Protein AF-A0A5M7QQU2-F1 (afdb_monomer_lite)

Structure (mmCIF, N/CA/C/O backbone):
data_AF-A0A5M7QQU2-F1
#
_entry.id   AF-A0A5M7QQU2-F1
#
loop_
_atom_site.group_PDB
_atom_site.id
_atom_site.type_symbol
_atom_site.label_atom_id
_atom_site.label_alt_id
_atom_site.label_comp_id
_atom_site.label_asym_id
_atom_site.label_entity_id
_atom_site.label_seq_id
_atom_site.pdbx_PDB_ins_code
_atom_site.Cartn_x
_atom_site.Cartn_y
_atom_site.Cartn_z
_atom_site.occupancy
_atom_site.B_iso_or_equiv
_atom_site.auth_seq_id
_atom_site.auth_comp_id
_atom_site.auth_asym_id
_atom_site.auth_atom_id
_atom_site.pdbx_PDB_model_num
ATOM 1 N N . MET A 1 1 ? 5.747 -1.655 -12.951 1.00 63.94 1 MET A N 1
ATOM 2 C CA . MET A 1 1 ? 5.928 -2.471 -11.727 1.00 63.94 1 MET A CA 1
ATOM 3 C C . MET A 1 1 ? 4.627 -3.197 -11.455 1.00 63.94 1 MET A C 1
ATOM 5 O O . MET A 1 1 ? 3.583 -2.693 -11.857 1.00 63.94 1 MET A O 1
ATOM 9 N N . CYS A 1 2 ? 4.715 -4.363 -10.829 1.00 60.72 2 CYS A N 1
ATOM 10 C CA . CYS A 1 2 ? 3.627 -5.310 -10.632 1.00 60.72 2 CYS A CA 1
ATOM 11 C C . CYS A 1 2 ? 3.607 -5.775 -9.176 1.00 60.72 2 CYS A C 1
ATOM 13 O O . CYS A 1 2 ? 4.659 -5.824 -8.542 1.00 60.72 2 CYS A O 1
ATOM 15 N N . LEU A 1 3 ? 2.421 -6.071 -8.652 1.00 60.81 3 LEU A N 1
ATOM 16 C CA . LEU A 1 3 ? 2.236 -6.636 -7.313 1.00 60.81 3 LEU A CA 1
ATOM 17 C C . LEU A 1 3 ? 1.964 -8.136 -7.416 1.00 60.81 3 LEU A C 1
ATOM 19 O O . LEU A 1 3 ? 1.307 -8.554 -8.373 1.00 60.81 3 LEU A O 1
ATOM 23 N N . GLY A 1 4 ? 2.488 -8.909 -6.462 1.00 53.69 4 GLY A N 1
ATOM 24 C CA . GLY A 1 4 ? 2.325 -10.360 -6.404 1.00 53.69 4 GLY A CA 1
ATOM 25 C C . GLY A 1 4 ? 0.871 -10.807 -6.200 1.00 53.69 4 GLY A C 1
ATOM 26 O O . GLY A 1 4 ? 0.049 -10.084 -5.644 1.00 53.69 4 GLY A O 1
ATOM 27 N N . TYR A 1 5 ? 0.571 -12.029 -6.648 1.00 49.50 5 TYR A N 1
ATOM 28 C CA . TYR A 1 5 ? -0.762 -12.654 -6.648 1.00 49.50 5 TYR A CA 1
ATOM 29 C C . TYR A 1 5 ? -1.426 -12.739 -5.260 1.00 49.50 5 TYR A C 1
ATOM 31 O O . TYR A 1 5 ? -2.633 -12.539 -5.144 1.00 49.50 5 TYR A O 1
ATOM 39 N N . ASP A 1 6 ? -0.638 -12.994 -4.211 1.00 52.53 6 ASP A N 1
ATOM 40 C CA . ASP A 1 6 ? -1.128 -13.146 -2.832 1.00 52.53 6 ASP A CA 1
ATOM 41 C C . ASP A 1 6 ? -1.132 -11.829 -2.038 1.00 52.53 6 ASP A C 1
ATOM 43 O O . ASP A 1 6 ? -1.500 -11.808 -0.858 1.00 52.53 6 ASP A O 1
ATOM 47 N N . ASP A 1 7 ? -0.695 -10.724 -2.650 1.00 56.31 7 ASP A N 1
ATOM 48 C CA . ASP A 1 7 ? -0.535 -9.469 -1.933 1.00 56.31 7 ASP A CA 1
ATOM 49 C C . ASP A 1 7 ? -1.838 -8.682 -1.876 1.00 56.31 7 ASP A C 1
ATOM 51 O O . ASP A 1 7 ? -2.434 -8.260 -2.869 1.00 56.31 7 ASP A O 1
ATOM 55 N N . PHE A 1 8 ? -2.255 -8.435 -0.642 1.00 61.12 8 PHE A N 1
ATOM 56 C CA . PHE A 1 8 ? -3.362 -7.561 -0.323 1.00 61.12 8 PHE A CA 1
ATOM 57 C C . PHE A 1 8 ? -3.050 -6.129 -0.799 1.00 61.12 8 PHE A C 1
ATOM 59 O O . PHE A 1 8 ? -2.077 -5.532 -0.340 1.00 61.12 8 PHE A O 1
ATOM 66 N N . PHE A 1 9 ? -3.879 -5.569 -1.690 1.00 65.50 9 PHE A N 1
ATOM 67 C CA . PHE A 1 9 ? -3.788 -4.175 -2.140 1.00 65.50 9 PHE A CA 1
ATOM 68 C C . PHE A 1 9 ? -4.780 -3.305 -1.364 1.00 65.50 9 PHE A C 1
ATOM 70 O O . PHE A 1 9 ? -5.980 -3.344 -1.657 1.00 65.50 9 PHE A O 1
ATOM 77 N N . PRO A 1 10 ? -4.326 -2.517 -0.376 1.00 69.69 10 PRO A N 1
ATOM 78 C CA . PRO A 1 10 ? -5.231 -1.667 0.373 1.00 69.69 10 PRO A CA 1
ATOM 79 C C . PRO A 1 10 ? -5.833 -0.582 -0.517 1.00 69.69 10 PRO A C 1
ATOM 81 O O . PRO A 1 10 ? -5.111 0.070 -1.271 1.00 69.69 10 PRO A O 1
ATOM 84 N N . CYS A 1 11 ? -7.133 -0.318 -0.374 1.00 71.19 11 CYS A N 1
ATOM 85 C CA . CYS A 1 11 ? -7.813 0.732 -1.140 1.00 71.19 11 CYS A CA 1
ATOM 86 C C . CYS A 1 11 ? -7.121 2.095 -0.995 1.00 71.19 11 CYS A C 1
ATOM 88 O O . CYS A 1 11 ? -7.042 2.851 -1.954 1.00 71.19 11 CYS A O 1
ATOM 90 N N . TRP A 1 12 ? -6.536 2.382 0.170 1.00 72.88 12 TRP A N 1
ATOM 91 C CA . TRP A 1 12 ? -5.852 3.644 0.442 1.00 72.88 12 TRP A CA 1
ATOM 92 C C . TRP A 1 12 ? -4.553 3.871 -0.345 1.00 72.88 12 TRP A C 1
ATOM 94 O O . TRP A 1 12 ? -4.030 4.983 -0.340 1.00 72.88 12 TRP A O 1
ATOM 104 N N . PHE A 1 13 ? -4.034 2.875 -1.062 1.00 76.25 13 PHE A N 1
ATOM 105 C CA . PHE A 1 13 ? -2.955 3.103 -2.028 1.00 76.25 13 PHE A CA 1
ATOM 106 C C . PHE A 1 13 ? -3.379 4.033 -3.166 1.00 76.25 13 PHE A C 1
ATOM 108 O O . PHE A 1 13 ? -2.535 4.743 -3.709 1.00 76.25 13 PHE A O 1
ATOM 115 N N . SER A 1 14 ? -4.679 4.119 -3.470 1.00 71.81 14 SER A N 1
ATOM 116 C CA . SER A 1 14 ? -5.197 5.078 -4.449 1.00 71.81 14 SER A CA 1
ATOM 117 C C . SER A 1 14 ? -4.984 6.542 -4.048 1.00 71.81 14 SER A C 1
ATOM 119 O O . SER A 1 14 ? -5.181 7.420 -4.879 1.00 71.81 14 SER A O 1
ATOM 121 N N . LEU A 1 15 ? -4.601 6.828 -2.795 1.00 72.31 15 LEU A N 1
ATOM 122 C CA . LEU A 1 15 ? -4.269 8.187 -2.357 1.00 72.31 15 LEU A CA 1
ATOM 123 C C . LEU A 1 15 ? -3.018 8.735 -3.055 1.00 72.31 15 LEU A C 1
ATOM 125 O O . LEU A 1 15 ? -2.909 9.943 -3.228 1.00 72.31 15 LEU A O 1
ATOM 129 N N . PHE A 1 16 ? -2.080 7.866 -3.443 1.00 73.56 16 PHE A N 1
ATOM 130 C CA . PHE A 1 16 ? -0.788 8.282 -3.998 1.00 73.56 16 PHE A CA 1
ATOM 131 C C . PHE A 1 16 ? -0.299 7.415 -5.166 1.00 73.56 16 PHE A C 1
ATOM 133 O O . PHE A 1 16 ? 0.831 7.620 -5.614 1.00 73.56 16 PHE A O 1
ATOM 140 N N . LEU A 1 17 ? -1.109 6.459 -5.639 1.00 71.50 17 LEU A N 1
ATOM 141 C CA . LEU A 1 17 ? -0.814 5.612 -6.796 1.00 71.50 17 LEU A CA 1
ATOM 142 C C . LEU A 1 17 ? -1.949 5.621 -7.812 1.00 71.50 17 LEU A C 1
ATOM 144 O O . LEU A 1 17 ? -3.112 5.403 -7.461 1.00 71.50 17 LEU A O 1
ATOM 148 N N . THR A 1 18 ? -1.590 5.758 -9.087 1.00 66.56 18 THR A N 1
ATOM 149 C CA . THR A 1 18 ? -2.537 5.594 -10.195 1.00 66.56 18 THR A CA 1
ATOM 150 C C . THR A 1 18 ? -2.561 4.142 -10.656 1.00 66.56 18 THR A C 1
ATOM 152 O O . THR A 1 18 ? -1.584 3.619 -11.203 1.00 66.56 18 THR A O 1
ATOM 155 N N . LEU A 1 19 ? -3.698 3.472 -10.464 1.00 64.38 19 LEU A N 1
ATOM 156 C CA . LEU A 1 19 ? -3.895 2.118 -10.964 1.00 64.38 19 LEU A CA 1
ATOM 157 C C . LEU A 1 19 ? -4.294 2.140 -12.445 1.00 64.38 19 LEU A C 1
ATOM 159 O O . LEU A 1 19 ? -5.350 2.664 -12.785 1.00 64.38 19 LEU A O 1
ATOM 163 N N . VAL A 1 20 ? -3.491 1.523 -13.317 1.00 62.38 20 VAL A N 1
ATOM 164 C CA . VAL A 1 20 ? -3.724 1.572 -14.774 1.00 62.38 20 VAL A CA 1
ATOM 165 C C . VAL A 1 20 ? -4.442 0.337 -15.299 1.00 62.38 20 VAL A C 1
ATOM 167 O O . VAL A 1 20 ? -5.284 0.438 -16.188 1.00 62.38 20 VAL A O 1
ATOM 170 N N . ARG A 1 21 ? -4.130 -0.854 -14.777 1.00 61.16 21 ARG A N 1
ATOM 171 C CA . ARG A 1 21 ? -4.748 -2.092 -15.269 1.00 61.16 21 ARG A CA 1
ATOM 172 C C . ARG A 1 21 ? -4.845 -3.149 -14.179 1.00 61.16 21 ARG A C 1
ATOM 174 O O . ARG A 1 21 ? -3.852 -3.455 -13.522 1.00 61.16 21 ARG A O 1
ATOM 181 N N . LYS A 1 22 ? -6.037 -3.737 -14.048 1.00 58.03 22 LYS A N 1
ATOM 182 C CA . LYS A 1 22 ? -6.300 -4.970 -13.299 1.00 58.03 22 LYS A CA 1
ATOM 183 C C . LYS A 1 22 ? -6.469 -6.091 -14.320 1.00 58.03 22 LYS A C 1
ATOM 185 O O . LYS A 1 22 ? -7.453 -6.118 -15.051 1.00 58.03 22 LYS A O 1
ATOM 190 N N . THR A 1 23 ? -5.479 -6.967 -14.437 1.00 57.94 23 THR A N 1
ATOM 191 C CA . THR A 1 23 ? -5.595 -8.171 -15.277 1.00 57.94 23 THR A CA 1
ATOM 192 C C . THR A 1 23 ? -6.266 -9.268 -14.459 1.00 57.94 23 THR A C 1
ATOM 194 O O . THR A 1 23 ? -5.933 -9.379 -13.287 1.00 57.94 23 THR A O 1
ATOM 197 N N . ASN A 1 24 ? -7.231 -9.992 -15.050 1.00 50.47 24 ASN A N 1
ATOM 198 C CA . ASN A 1 24 ? -8.101 -11.057 -14.501 1.00 50.47 24 ASN A CA 1
ATOM 199 C C . ASN A 1 24 ? -7.554 -11.840 -13.280 1.00 50.47 24 ASN A C 1
ATOM 201 O O . ASN A 1 24 ? -7.255 -13.024 -13.382 1.00 50.47 24 ASN A O 1
ATOM 205 N N . GLY A 1 25 ? -7.444 -11.170 -12.130 1.00 48.62 25 GLY A N 1
ATOM 206 C CA . GLY A 1 25 ? -6.983 -11.708 -10.851 1.00 48.62 25 GLY A CA 1
ATOM 207 C C . GLY A 1 25 ? -5.600 -11.260 -10.348 1.00 48.62 25 GLY A C 1
ATOM 208 O O . GLY A 1 25 ? -5.455 -11.148 -9.140 1.00 48.62 25 GLY A O 1
ATOM 209 N N . ASN A 1 26 ? -4.591 -10.987 -11.190 1.00 51.38 26 ASN A N 1
ATOM 210 C CA . ASN A 1 26 ? -3.228 -11.384 -10.774 1.00 51.38 26 ASN A CA 1
ATOM 211 C C . ASN A 1 26 ? -2.130 -10.312 -10.749 1.00 51.38 26 ASN A C 1
ATOM 213 O O . ASN A 1 26 ? -1.078 -10.588 -10.187 1.00 51.38 26 ASN A O 1
ATOM 217 N N . VAL A 1 27 ? -2.306 -9.126 -11.339 1.00 51.88 27 VAL A N 1
ATOM 218 C CA . VAL A 1 27 ? -1.237 -8.110 -11.370 1.00 51.88 27 VAL A CA 1
ATOM 219 C C . VAL A 1 27 ? -1.819 -6.700 -11.475 1.00 51.88 27 VAL A C 1
ATOM 221 O O . VAL A 1 27 ? -2.549 -6.394 -12.423 1.00 51.88 27 VAL A O 1
ATOM 224 N N . LEU A 1 28 ? -1.449 -5.827 -10.533 1.00 58.19 28 LEU A N 1
ATOM 225 C CA . LEU A 1 28 ? -1.724 -4.388 -10.578 1.00 58.19 28 LEU A CA 1
ATOM 226 C C . LEU A 1 28 ? -0.524 -3.671 -11.204 1.00 58.19 28 LEU A C 1
ATOM 228 O O . LEU A 1 28 ? 0.569 -3.665 -10.636 1.00 58.19 28 LEU A O 1
ATOM 232 N N . VAL A 1 29 ? -0.729 -3.089 -12.387 1.00 56.25 29 VAL A N 1
ATOM 233 C CA . VAL A 1 29 ? 0.283 -2.269 -13.065 1.00 56.25 29 VAL A CA 1
ATOM 234 C C . VAL A 1 29 ? 0.022 -0.808 -12.724 1.00 56.25 29 VAL A C 1
ATOM 236 O O . VAL A 1 29 ? -1.021 -0.262 -13.087 1.00 56.25 29 VAL A O 1
ATOM 239 N N . PHE A 1 30 ? 0.973 -0.178 -12.043 1.00 65.12 30 PHE A N 1
ATOM 240 C CA . PHE A 1 30 ? 1.011 1.273 -11.878 1.00 65.12 30 PHE A CA 1
ATOM 241 C C . PHE A 1 30 ? 2.152 1.849 -12.720 1.00 65.12 30 PHE A C 1
ATOM 243 O O . PHE A 1 30 ? 3.237 1.259 -12.823 1.00 65.12 30 PHE A O 1
ATOM 250 N N . THR A 1 31 ? 1.877 2.984 -13.358 1.00 55.41 31 THR A N 1
ATOM 251 C CA . THR A 1 31 ? 2.790 3.671 -14.284 1.00 55.41 31 THR A CA 1
ATOM 252 C C . THR A 1 31 ? 3.039 5.104 -13.841 1.00 55.41 31 THR A C 1
ATOM 254 O O . THR A 1 31 ? 3.187 5.989 -14.683 1.00 55.41 31 THR A O 1
ATOM 257 N N . ASP A 1 32 ? 3.027 5.378 -12.538 1.00 55.97 32 ASP A N 1
ATOM 258 C CA . ASP A 1 32 ? 3.412 6.715 -12.105 1.00 55.97 32 ASP A CA 1
ATOM 259 C C . ASP A 1 32 ? 4.846 6.985 -12.574 1.00 55.97 32 ASP A C 1
ATOM 261 O O . ASP A 1 32 ? 5.718 6.105 -12.518 1.00 55.97 32 ASP A O 1
ATOM 265 N N . ASN A 1 33 ? 5.051 8.194 -13.107 1.00 58.94 33 ASN A N 1
ATOM 266 C CA . ASN A 1 33 ? 6.353 8.677 -13.549 1.00 58.94 33 ASN A CA 1
ATOM 267 C C . ASN A 1 33 ? 7.390 8.380 -12.451 1.00 58.94 33 ASN A C 1
ATOM 269 O O . ASN A 1 33 ? 7.084 8.488 -11.262 1.00 58.94 33 ASN A O 1
ATOM 273 N N . GLN A 1 34 ? 8.606 7.981 -12.829 1.00 58.56 34 GLN A N 1
ATOM 274 C CA . GLN A 1 34 ? 9.648 7.580 -11.877 1.00 58.56 34 GLN A CA 1
ATOM 275 C C . GLN A 1 34 ? 9.908 8.652 -10.804 1.00 58.56 34 GLN A C 1
ATOM 277 O O . GLN A 1 34 ? 10.268 8.300 -9.681 1.00 58.56 34 GLN A O 1
ATOM 282 N N . ASP A 1 35 ? 9.646 9.917 -11.137 1.00 59.12 35 ASP A N 1
ATOM 283 C CA . ASP A 1 35 ? 9.744 11.086 -10.258 1.00 59.12 35 ASP A CA 1
ATOM 284 C C . ASP A 1 35 ? 8.660 11.141 -9.164 1.00 59.12 35 ASP A C 1
ATOM 286 O O . ASP A 1 35 ? 8.881 11.707 -8.096 1.00 59.12 35 ASP A O 1
ATOM 290 N N . LEU A 1 36 ? 7.489 10.543 -9.401 1.00 61.72 36 LEU A N 1
ATOM 291 C CA . LEU A 1 36 ? 6.358 10.526 -8.464 1.00 61.72 36 LEU A CA 1
ATOM 292 C C . LEU A 1 36 ? 6.474 9.405 -7.422 1.00 61.72 36 LEU A C 1
ATOM 294 O O . LEU A 1 36 ? 5.889 9.509 -6.343 1.00 61.72 36 LEU A O 1
ATOM 298 N N . LEU A 1 37 ? 7.239 8.349 -7.726 1.00 68.25 37 LEU A N 1
ATOM 299 C CA . LEU A 1 37 ? 7.551 7.226 -6.834 1.00 68.25 37 LEU A CA 1
ATOM 300 C C . LEU A 1 37 ? 8.894 7.440 -6.139 1.00 68.25 37 LEU A C 1
ATOM 302 O O . LEU A 1 37 ? 9.889 6.744 -6.396 1.00 68.25 37 LEU A O 1
ATOM 306 N N . ASP A 1 38 ? 8.892 8.403 -5.224 1.00 71.25 38 ASP A N 1
ATOM 307 C CA . ASP A 1 38 ? 10.045 8.700 -4.390 1.00 71.25 38 ASP A CA 1
ATOM 308 C C . ASP A 1 38 ? 10.463 7.503 -3.504 1.00 71.25 38 ASP A C 1
ATOM 310 O O . ASP A 1 38 ? 9.822 6.443 -3.425 1.00 71.25 38 ASP A O 1
ATOM 314 N N . SER A 1 39 ? 11.600 7.651 -2.826 1.00 72.38 39 SER A N 1
ATOM 315 C CA . SER A 1 39 ? 12.133 6.617 -1.934 1.00 72.38 39 S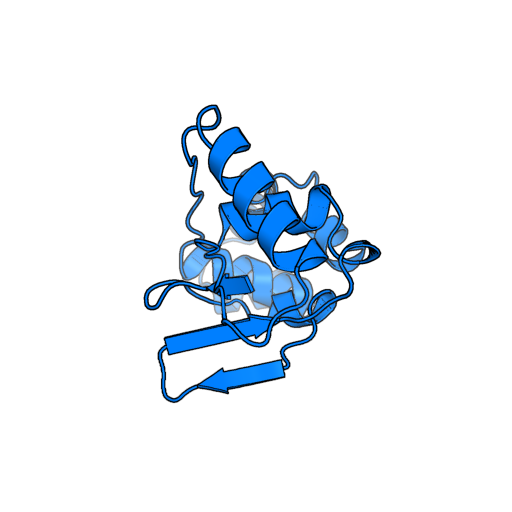ER A CA 1
ATOM 316 C C . SER A 1 39 ? 11.173 6.261 -0.792 1.00 72.38 39 SER A C 1
ATOM 318 O O . SER A 1 39 ? 11.165 5.112 -0.343 1.00 72.38 39 SER A O 1
ATOM 320 N N . ARG A 1 40 ? 10.335 7.206 -0.350 1.00 73.88 40 ARG A N 1
ATOM 321 C CA . ARG A 1 40 ? 9.409 7.045 0.773 1.00 73.88 40 ARG A CA 1
ATOM 322 C C . ARG A 1 40 ? 8.197 6.206 0.380 1.00 73.88 40 ARG A C 1
ATOM 324 O O . ARG A 1 40 ? 7.929 5.206 1.046 1.00 73.88 40 ARG A O 1
ATOM 331 N N . LYS A 1 41 ? 7.519 6.546 -0.719 1.00 76.56 41 LYS A N 1
ATOM 332 C CA . LYS A 1 41 ? 6.402 5.767 -1.284 1.00 76.56 41 LYS A CA 1
ATOM 333 C C . LYS A 1 41 ? 6.845 4.356 -1.631 1.00 76.56 41 LYS A C 1
ATOM 335 O O . LYS A 1 41 ? 6.166 3.388 -1.307 1.00 76.56 41 LYS A O 1
ATOM 340 N N . ARG A 1 42 ? 8.036 4.220 -2.217 1.00 74.62 42 ARG A N 1
ATOM 341 C CA . ARG A 1 42 ? 8.606 2.913 -2.556 1.00 74.62 42 ARG A CA 1
ATOM 342 C C . ARG A 1 42 ? 8.929 2.071 -1.319 1.00 74.62 42 ARG A C 1
ATOM 344 O O . ARG A 1 42 ? 8.681 0.870 -1.333 1.00 74.62 42 ARG A O 1
ATOM 351 N N . SER A 1 43 ? 9.474 2.678 -0.264 1.00 75.94 43 SER A N 1
ATOM 352 C CA . SER A 1 43 ? 9.725 1.994 1.014 1.00 75.94 43 SER A CA 1
ATOM 353 C C . SER A 1 43 ? 8.424 1.490 1.639 1.00 75.94 43 SER A C 1
ATOM 355 O O . SER A 1 43 ? 8.354 0.341 2.065 1.00 75.94 43 SER A O 1
ATOM 357 N N . LEU A 1 44 ? 7.375 2.315 1.617 1.00 77.31 44 LEU A N 1
ATOM 358 C CA . LEU A 1 44 ? 6.047 1.933 2.088 1.00 77.31 44 LEU A CA 1
ATOM 359 C C . LEU A 1 44 ? 5.471 0.762 1.282 1.00 77.31 44 LEU A C 1
ATOM 361 O O . LEU A 1 44 ? 5.039 -0.222 1.872 1.00 77.31 44 LEU A O 1
ATOM 365 N N . LEU A 1 45 ? 5.519 0.840 -0.051 1.00 77.06 45 LEU A N 1
ATOM 366 C CA . LEU A 1 45 ? 5.026 -0.220 -0.934 1.00 77.06 45 LEU A CA 1
ATOM 367 C C . LEU A 1 45 ? 5.727 -1.553 -0.679 1.00 77.06 45 LEU A C 1
ATOM 369 O O . LEU A 1 45 ? 5.053 -2.557 -0.486 1.00 77.06 45 LEU A O 1
ATOM 373 N N . ASN A 1 46 ? 7.061 -1.548 -0.592 1.00 75.00 46 ASN A N 1
ATOM 374 C CA . ASN A 1 46 ? 7.851 -2.754 -0.321 1.00 75.00 46 ASN A CA 1
ATOM 375 C C . ASN A 1 46 ? 7.535 -3.401 1.037 1.00 75.00 46 ASN A C 1
ATOM 377 O O . ASN A 1 46 ? 7.804 -4.581 1.220 1.00 75.00 46 ASN A O 1
ATOM 381 N N . ARG A 1 47 ? 7.016 -2.645 2.012 1.00 74.88 47 ARG A N 1
ATOM 382 C CA . ARG A 1 47 ? 6.642 -3.199 3.324 1.00 74.88 47 ARG A CA 1
ATOM 383 C C . ARG A 1 47 ? 5.298 -3.915 3.288 1.00 74.88 47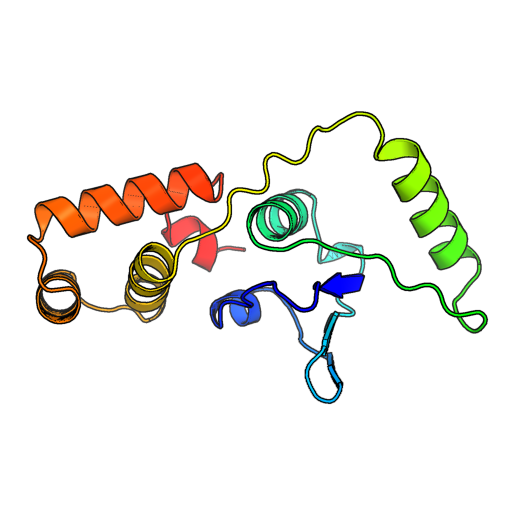 ARG A C 1
ATOM 385 O O . ARG A 1 47 ? 5.083 -4.805 4.103 1.00 74.88 47 ARG A O 1
ATOM 392 N N . VAL A 1 48 ? 4.402 -3.503 2.394 1.00 72.12 48 VAL A N 1
ATOM 393 C CA . VAL A 1 48 ? 3.019 -3.996 2.331 1.00 72.12 48 VAL A CA 1
ATOM 394 C C . VAL A 1 48 ? 2.859 -5.087 1.274 1.00 72.12 48 VAL A C 1
ATOM 396 O O . VAL A 1 48 ? 2.126 -6.039 1.524 1.00 72.12 48 VAL A O 1
ATOM 399 N N . CYS A 1 49 ? 3.548 -4.967 0.136 1.00 69.25 49 CYS A N 1
ATOM 400 C CA . CYS A 1 49 ? 3.418 -5.870 -1.005 1.00 69.25 49 CYS A CA 1
ATOM 401 C C . CYS A 1 49 ? 4.789 -6.199 -1.615 1.00 69.25 49 CYS A C 1
ATOM 403 O O . CYS A 1 49 ? 5.690 -5.353 -1.653 1.00 69.25 49 CYS A O 1
ATOM 405 N N . ASP A 1 50 ? 4.921 -7.391 -2.190 1.00 67.56 50 ASP A N 1
ATOM 406 C CA . ASP A 1 50 ? 6.048 -7.745 -3.034 1.00 67.56 50 ASP A CA 1
ATOM 407 C C . ASP A 1 50 ? 5.917 -7.065 -4.400 1.00 67.56 50 ASP A C 1
ATOM 409 O O . ASP A 1 50 ? 5.059 -7.373 -5.229 1.00 67.56 50 ASP A O 1
ATOM 413 N N . MET A 1 51 ? 6.815 -6.108 -4.641 1.00 69.69 51 MET A N 1
ATOM 414 C CA . MET A 1 51 ? 6.948 -5.478 -5.947 1.00 69.69 51 MET A CA 1
ATOM 415 C C . MET A 1 51 ? 7.852 -6.303 -6.860 1.00 69.69 51 MET A C 1
ATOM 417 O O . MET A 1 51 ? 9.031 -6.560 -6.566 1.00 69.69 51 MET A O 1
ATOM 421 N N . GLU A 1 52 ? 7.307 -6.630 -8.023 1.00 67.88 52 GLU A N 1
ATOM 422 C CA . GLU A 1 52 ? 8.015 -7.230 -9.138 1.00 67.88 52 GLU A CA 1
ATOM 423 C C . GLU A 1 52 ? 8.165 -6.234 -10.288 1.00 67.88 52 GLU A C 1
ATOM 425 O O . GLU A 1 52 ? 7.311 -5.384 -10.571 1.00 67.88 52 GLU A O 1
ATOM 430 N N . PHE A 1 53 ? 9.307 -6.315 -10.960 1.00 71.00 53 PHE A N 1
ATOM 431 C CA . PHE A 1 53 ? 9.537 -5.565 -12.181 1.00 71.00 53 PHE A CA 1
ATOM 432 C C . PHE A 1 53 ? 9.145 -6.451 -13.355 1.00 71.00 53 PHE A C 1
ATOM 434 O O . PHE A 1 53 ? 9.748 -7.500 -13.555 1.00 71.00 53 PHE A O 1
ATOM 441 N N . VAL A 1 54 ? 8.158 -6.015 -14.135 1.00 67.69 54 VAL A N 1
ATOM 442 C CA . VAL A 1 54 ? 7.848 -6.640 -15.421 1.00 67.69 54 VAL A CA 1
ATOM 443 C C . VAL A 1 54 ? 8.685 -5.971 -16.495 1.00 67.69 54 VAL A C 1
ATOM 445 O O . VAL A 1 54 ? 8.756 -4.743 -16.562 1.00 67.69 54 VAL A O 1
ATOM 448 N N . LEU A 1 55 ? 9.328 -6.807 -17.300 1.00 67.06 55 LEU A N 1
ATOM 449 C CA . LEU A 1 55 ? 10.065 -6.418 -18.488 1.00 67.06 55 LEU A CA 1
ATOM 450 C C . LEU A 1 55 ? 9.278 -6.884 -19.707 1.00 67.06 55 LEU A C 1
ATOM 452 O O . LEU A 1 55 ? 8.827 -8.025 -19.751 1.00 67.06 55 LEU A O 1
ATOM 456 N N . ASP A 1 56 ? 9.145 -6.002 -20.688 1.00 69.19 56 ASP A N 1
ATOM 457 C CA . ASP A 1 56 ? 8.606 -6.322 -22.003 1.00 69.19 56 ASP A CA 1
ATOM 458 C C . ASP A 1 56 ? 9.583 -5.831 -23.077 1.00 69.19 56 ASP A C 1
ATOM 460 O O . ASP A 1 56 ? 10.257 -4.815 -22.899 1.00 69.19 56 ASP A O 1
ATOM 464 N N . VAL A 1 57 ? 9.687 -6.570 -24.182 1.00 74.25 57 VAL A N 1
ATOM 465 C CA . VAL A 1 57 ? 10.656 -6.293 -25.255 1.00 74.25 57 VAL A CA 1
ATOM 466 C C . VAL A 1 57 ? 10.354 -4.969 -25.969 1.00 74.25 57 VAL A C 1
ATOM 468 O O . VAL A 1 57 ? 11.260 -4.347 -26.514 1.00 74.25 57 VAL A O 1
ATOM 471 N N . SER A 1 58 ? 9.106 -4.495 -25.926 1.00 77.06 58 SER A N 1
ATOM 472 C CA . SER A 1 58 ? 8.709 -3.184 -26.450 1.00 77.06 58 SER A CA 1
ATOM 473 C C . SER A 1 58 ? 9.084 -2.008 -25.537 1.00 77.06 58 SER A C 1
ATOM 475 O O . SER A 1 58 ? 8.904 -0.851 -25.923 1.00 77.06 58 SER A O 1
ATOM 477 N N . MET A 1 59 ? 9.602 -2.263 -24.328 1.00 75.38 59 MET A N 1
ATOM 478 C CA . MET A 1 59 ? 9.974 -1.194 -23.400 1.00 75.38 59 MET A CA 1
ATOM 479 C C . MET A 1 59 ? 11.221 -0.432 -23.874 1.00 75.38 59 MET A C 1
ATOM 481 O O . MET A 1 59 ? 12.152 -1.031 -24.415 1.00 75.38 59 MET A O 1
ATOM 485 N N . PRO A 1 60 ? 11.311 0.883 -23.600 1.00 81.38 60 PRO A N 1
ATOM 486 C CA . PRO A 1 60 ? 12.515 1.656 -23.886 1.00 81.38 60 PRO A CA 1
ATOM 487 C C . PRO A 1 60 ? 13.761 1.065 -23.210 1.00 81.38 60 PRO A C 1
ATOM 489 O O . PRO A 1 60 ? 13.726 0.695 -22.034 1.00 81.38 60 PRO A O 1
ATOM 492 N N . VAL A 1 61 ? 14.898 1.069 -23.916 1.00 82.69 61 VAL A N 1
ATOM 493 C CA . VAL A 1 61 ? 16.194 0.570 -23.405 1.00 82.69 61 VAL A CA 1
ATOM 494 C C . VAL A 1 61 ? 16.585 1.231 -22.078 1.00 82.69 61 VAL A C 1
ATOM 496 O O . VAL A 1 61 ? 17.127 0.575 -21.191 1.00 82.69 61 VAL A O 1
ATOM 499 N N . SER A 1 62 ? 16.257 2.513 -21.899 1.00 79.44 62 SER A N 1
ATOM 500 C CA . SER A 1 62 ? 16.476 3.249 -20.648 1.00 79.44 62 SER A CA 1
ATOM 501 C C . SER A 1 62 ? 15.736 2.632 -19.456 1.0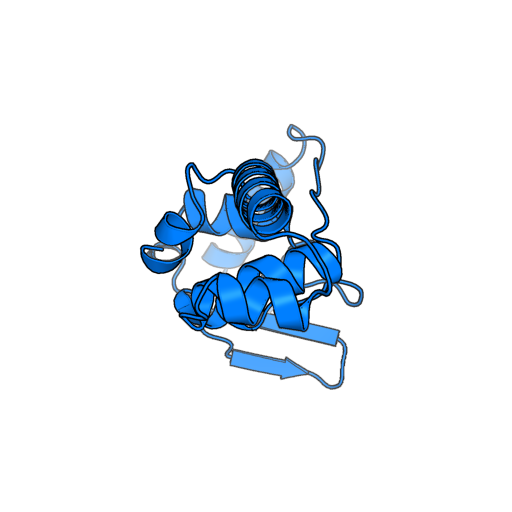0 79.44 62 SER A C 1
ATOM 503 O O . SER A 1 62 ? 16.292 2.547 -18.360 1.00 79.44 62 SER A O 1
ATOM 505 N N . TYR A 1 63 ? 14.509 2.147 -19.665 1.00 74.19 63 TYR A N 1
ATOM 506 C CA . TYR A 1 63 ? 13.730 1.464 -18.637 1.00 74.19 63 TYR A CA 1
ATOM 507 C C . TYR A 1 63 ? 14.311 0.085 -18.321 1.00 74.19 63 TYR A C 1
ATOM 509 O O . TYR A 1 63 ? 14.484 -0.261 -17.153 1.00 74.19 63 TYR A O 1
ATOM 517 N N . ILE A 1 64 ? 14.682 -0.675 -19.353 1.00 79.88 64 ILE A N 1
ATOM 518 C CA . ILE A 1 64 ? 15.308 -1.994 -19.197 1.00 79.88 64 ILE A CA 1
ATOM 519 C C . ILE A 1 64 ? 16.611 -1.871 -18.389 1.00 79.88 64 ILE A C 1
ATOM 521 O O . ILE A 1 64 ? 16.797 -2.578 -17.397 1.00 79.88 64 ILE A O 1
ATOM 525 N N . ALA A 1 65 ? 17.481 -0.921 -18.746 1.00 83.06 65 ALA A N 1
ATOM 526 C CA . ALA A 1 65 ? 18.726 -0.651 -18.028 1.00 83.06 65 ALA A CA 1
ATOM 527 C C . ALA A 1 65 ? 18.486 -0.265 -16.557 1.00 83.06 65 ALA A C 1
ATOM 529 O O . ALA A 1 65 ? 19.209 -0.719 -15.666 1.00 83.06 65 ALA A O 1
ATOM 530 N N . PHE A 1 66 ? 17.451 0.535 -16.284 1.00 79.62 66 PHE A N 1
ATOM 531 C CA . PHE A 1 66 ? 17.053 0.899 -14.925 1.00 79.62 66 PHE A CA 1
ATOM 532 C C . PHE A 1 66 ? 16.636 -0.321 -14.092 1.00 79.62 66 PHE A C 1
ATOM 534 O O . PHE A 1 66 ? 17.123 -0.494 -12.971 1.00 79.62 66 PHE A O 1
ATOM 541 N N . VAL A 1 67 ? 15.763 -1.178 -14.633 1.00 77.12 67 VAL A N 1
ATOM 542 C CA . VAL A 1 67 ? 15.302 -2.394 -13.943 1.00 77.12 67 VAL A CA 1
ATOM 543 C C . VAL A 1 67 ? 16.477 -3.320 -13.641 1.00 77.12 67 VAL A C 1
ATOM 545 O O . VAL A 1 67 ? 16.588 -3.824 -12.523 1.00 77.12 67 VAL A O 1
ATOM 548 N N . LEU A 1 68 ? 17.388 -3.496 -14.600 1.00 79.94 68 LEU A N 1
ATOM 549 C CA . LEU A 1 68 ? 18.586 -4.315 -14.422 1.00 79.94 68 LEU A CA 1
ATOM 550 C C . LEU A 1 68 ? 19.509 -3.757 -13.334 1.00 79.94 68 LEU A C 1
ATOM 552 O O . LEU A 1 68 ? 19.899 -4.501 -12.435 1.00 79.94 68 LEU A O 1
ATOM 556 N N . ARG A 1 69 ? 19.805 -2.449 -13.352 1.00 81.19 69 ARG A N 1
ATOM 557 C CA . ARG A 1 69 ? 20.601 -1.793 -12.300 1.00 81.19 69 ARG A CA 1
ATOM 558 C C . ARG A 1 69 ? 19.981 -2.032 -10.922 1.00 81.19 69 ARG A C 1
ATOM 560 O O . ARG A 1 69 ? 20.669 -2.447 -9.994 1.00 81.19 69 ARG A O 1
ATOM 567 N N . ARG A 1 70 ? 18.663 -1.866 -10.814 1.00 72.94 70 ARG A N 1
ATOM 568 C CA . ARG A 1 70 ? 17.910 -2.109 -9.579 1.00 72.94 70 ARG A CA 1
ATOM 569 C C . ARG A 1 70 ? 17.969 -3.552 -9.106 1.00 72.94 70 ARG A C 1
ATOM 571 O O . ARG A 1 70 ? 18.099 -3.791 -7.908 1.00 72.94 70 ARG A O 1
ATOM 578 N N . TYR A 1 71 ? 17.849 -4.508 -10.019 1.00 72.44 71 TYR A N 1
ATOM 579 C CA . TYR A 1 71 ? 17.928 -5.923 -9.682 1.00 72.44 71 TYR A CA 1
ATOM 580 C C . TYR A 1 71 ? 19.311 -6.284 -9.127 1.00 72.44 71 TYR A C 1
ATOM 582 O O . TYR A 1 71 ? 19.410 -6.973 -8.113 1.00 72.44 71 TYR A O 1
ATOM 590 N N . LEU A 1 72 ? 20.370 -5.750 -9.739 1.00 75.69 72 LEU A N 1
ATOM 591 C CA . LEU A 1 72 ? 21.748 -5.941 -9.288 1.00 75.69 72 LEU A CA 1
ATOM 592 C C . LEU A 1 72 ? 22.005 -5.295 -7.914 1.00 75.69 72 LEU A C 1
ATOM 594 O O . LEU A 1 72 ? 22.675 -5.889 -7.071 1.00 75.69 72 LEU A O 1
ATOM 598 N N . GLU A 1 73 ? 21.418 -4.125 -7.650 1.00 73.00 73 GLU A N 1
ATOM 599 C CA . GLU A 1 73 ? 21.497 -3.423 -6.358 1.00 73.00 73 GLU A CA 1
ATOM 600 C C . GLU A 1 73 ? 20.691 -4.107 -5.234 1.00 73.00 73 GLU A C 1
ATOM 602 O O . GLU A 1 73 ? 20.975 -3.903 -4.053 1.00 73.00 73 GLU A O 1
ATOM 607 N N . ARG A 1 74 ? 19.702 -4.950 -5.572 1.00 65.06 74 ARG A N 1
ATOM 608 C CA . ARG A 1 74 ? 18.748 -5.559 -4.621 1.00 65.06 74 ARG A CA 1
ATOM 609 C C . ARG A 1 74 ? 19.394 -6.509 -3.598 1.00 65.06 74 ARG A C 1
ATOM 611 O O . ARG A 1 74 ? 18.777 -6.798 -2.578 1.00 65.06 74 ARG A O 1
ATOM 618 N N . LYS A 1 75 ? 20.630 -6.977 -3.814 1.00 50.53 75 LYS A N 1
ATOM 619 C CA . LYS A 1 75 ? 21.324 -7.978 -2.970 1.00 50.53 75 LYS A CA 1
ATOM 620 C C . LYS A 1 75 ? 21.742 -7.518 -1.554 1.00 50.53 75 LYS A C 1
ATOM 622 O O . LYS A 1 75 ? 22.515 -8.219 -0.912 1.00 50.53 75 LYS A O 1
ATOM 627 N N . ARG A 1 76 ? 21.269 -6.377 -1.035 1.00 49.62 76 ARG A N 1
ATOM 628 C CA . ARG A 1 76 ? 21.708 -5.841 0.276 1.00 49.62 76 ARG A CA 1
ATOM 629 C C . ARG A 1 76 ? 20.617 -5.615 1.322 1.00 49.62 76 ARG A C 1
ATOM 631 O O . ARG A 1 76 ? 20.939 -5.184 2.422 1.00 49.62 76 ARG A O 1
ATOM 638 N N . SER A 1 77 ? 19.355 -5.897 1.023 1.00 48.66 77 SER A N 1
ATOM 639 C CA . SER A 1 77 ? 18.260 -5.669 1.972 1.00 48.66 77 SER A CA 1
ATOM 640 C C . SER A 1 77 ? 17.455 -6.949 2.107 1.00 48.66 77 SER A C 1
ATOM 642 O O . SER A 1 77 ? 16.687 -7.295 1.208 1.00 48.66 77 SER A O 1
ATOM 644 N N . GLU A 1 78 ? 17.655 -7.672 3.207 1.00 48.31 78 GLU A N 1
ATOM 645 C CA . GLU A 1 78 ? 16.713 -8.703 3.627 1.00 48.31 78 GLU A CA 1
ATOM 646 C C . GLU A 1 78 ? 15.321 -8.068 3.668 1.00 48.31 78 GLU A C 1
ATOM 648 O O . GLU A 1 78 ? 15.119 -6.990 4.233 1.00 48.31 78 GLU A O 1
ATOM 653 N N . ARG A 1 79 ? 14.380 -8.682 2.949 1.00 51.66 79 ARG A N 1
ATOM 654 C CA . ARG A 1 79 ? 12.997 -8.226 2.891 1.00 51.66 79 ARG A CA 1
ATOM 655 C C . ARG A 1 79 ? 12.378 -8.416 4.274 1.00 51.66 79 ARG A C 1
ATOM 657 O O . ARG A 1 79 ? 11.820 -9.470 4.558 1.00 51.66 79 ARG A O 1
ATOM 664 N N . GLU A 1 80 ? 12.413 -7.393 5.120 1.00 52.53 80 GLU A N 1
ATOM 665 C CA . GLU A 1 80 ? 11.445 -7.276 6.211 1.00 52.53 80 GLU A CA 1
ATOM 666 C C . GLU A 1 80 ? 10.091 -6.879 5.603 1.00 52.53 80 GLU A C 1
ATOM 668 O O . GLU A 1 80 ? 9.621 -5.746 5.732 1.00 52.53 80 GLU A O 1
ATOM 673 N N . ASN A 1 81 ? 9.471 -7.809 4.871 1.00 54.62 81 ASN A N 1
ATOM 674 C CA . ASN A 1 81 ? 8.101 -7.655 4.404 1.00 54.62 81 ASN A CA 1
ATOM 675 C C . ASN A 1 81 ? 7.195 -7.636 5.638 1.00 54.62 81 ASN A C 1
ATOM 677 O O . ASN A 1 81 ? 6.822 -8.672 6.190 1.00 54.62 81 ASN A O 1
ATOM 681 N N . CYS A 1 82 ? 6.850 -6.440 6.099 1.00 59.09 82 CYS A N 1
ATOM 682 C CA . CYS A 1 82 ? 5.937 -6.232 7.210 1.00 59.09 82 CYS A CA 1
ATOM 683 C C . CYS A 1 82 ? 4.487 -6.398 6.736 1.00 59.09 82 CYS A C 1
ATOM 685 O O . CYS A 1 82 ? 3.731 -5.432 6.646 1.00 59.09 82 CYS A O 1
ATOM 687 N N . ARG A 1 83 ? 4.074 -7.645 6.477 1.00 67.62 83 ARG A N 1
ATOM 688 C CA . ARG A 1 83 ? 2.710 -7.969 6.028 1.00 67.62 83 ARG A CA 1
ATOM 689 C C . ARG A 1 83 ? 1.664 -7.423 7.000 1.00 67.62 83 ARG A C 1
ATOM 691 O O . ARG A 1 83 ? 1.586 -7.856 8.153 1.00 67.62 83 ARG A O 1
ATOM 698 N N . ILE A 1 84 ? 0.873 -6.458 6.537 1.00 77.50 84 ILE A N 1
ATOM 699 C CA . ILE A 1 84 ? -0.270 -5.903 7.266 1.00 77.50 84 ILE A CA 1
ATOM 700 C C . ILE A 1 84 ? -1.359 -6.979 7.340 1.00 77.50 84 ILE A C 1
ATOM 702 O O . ILE A 1 84 ? -1.779 -7.529 6.328 1.00 77.50 84 ILE A O 1
ATOM 706 N N . THR A 1 85 ? -1.807 -7.300 8.550 1.00 81.12 85 THR A N 1
ATOM 707 C CA . THR A 1 85 ? -2.903 -8.251 8.784 1.00 81.12 85 THR A CA 1
ATOM 708 C C . THR A 1 85 ? -4.255 -7.629 8.426 1.00 81.12 85 THR A C 1
ATOM 710 O O . THR A 1 85 ? -4.406 -6.410 8.441 1.00 81.12 85 THR A O 1
ATOM 713 N N . LEU A 1 86 ? -5.286 -8.452 8.203 1.00 78.00 86 LEU A N 1
ATOM 714 C CA . LEU A 1 86 ? -6.650 -7.966 7.929 1.00 78.00 86 LEU A CA 1
ATOM 715 C C . LEU A 1 86 ? -7.192 -7.035 9.029 1.00 78.00 86 LEU A C 1
ATOM 717 O O . LEU A 1 86 ? -7.879 -6.058 8.739 1.00 78.00 86 LEU A O 1
ATOM 7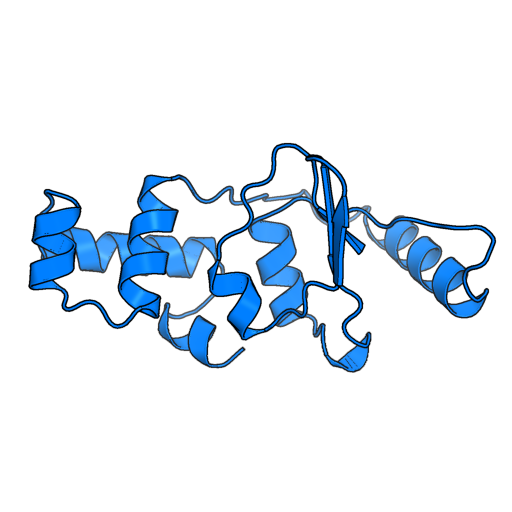21 N N . ARG A 1 87 ? -6.849 -7.299 10.298 1.00 82.94 87 ARG A N 1
ATOM 722 C CA . ARG A 1 87 ? -7.223 -6.419 11.417 1.00 82.94 87 ARG A CA 1
ATOM 723 C C . ARG A 1 87 ? -6.502 -5.079 11.367 1.00 82.94 87 ARG A C 1
ATOM 725 O O . ARG A 1 87 ? -7.133 -4.046 11.555 1.00 82.94 87 ARG A O 1
ATOM 732 N N . GLU A 1 88 ? -5.196 -5.083 11.117 1.00 87.00 88 GLU A N 1
ATOM 733 C CA . GLU A 1 88 ? -4.422 -3.846 10.958 1.00 87.00 88 GLU A CA 1
ATOM 734 C C . GLU A 1 88 ? -4.909 -3.045 9.745 1.00 87.00 88 GLU A C 1
ATOM 736 O O . GLU A 1 88 ? -5.014 -1.824 9.823 1.00 87.00 88 GLU A O 1
ATOM 741 N N . HIS A 1 89 ? -5.297 -3.725 8.663 1.00 84.31 89 HIS A N 1
ATOM 742 C CA . HIS A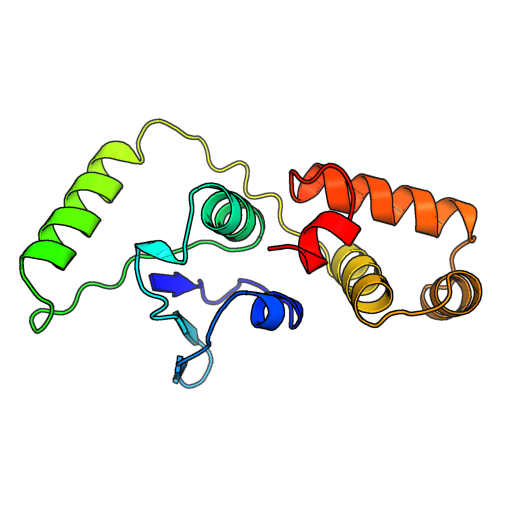 1 89 ? -5.920 -3.085 7.515 1.00 84.31 89 HIS A CA 1
ATOM 743 C C . HIS A 1 89 ? -7.215 -2.365 7.897 1.00 84.31 89 HIS A C 1
ATOM 745 O O . HIS A 1 89 ? -7.352 -1.186 7.591 1.00 84.31 89 HIS A O 1
ATOM 751 N N . ALA A 1 90 ? -8.128 -3.027 8.614 1.00 87.44 90 ALA A N 1
ATOM 752 C CA . ALA A 1 90 ? -9.371 -2.400 9.067 1.00 87.44 90 ALA A CA 1
ATOM 753 C C . ALA A 1 90 ? -9.112 -1.163 9.953 1.00 87.44 90 ALA A C 1
ATOM 755 O O . ALA A 1 90 ? -9.804 -0.153 9.831 1.00 87.44 90 ALA A O 1
ATOM 756 N N . VAL A 1 91 ? -8.064 -1.208 10.789 1.00 91.38 91 VAL A N 1
ATOM 757 C CA . VAL A 1 91 ? -7.628 -0.066 11.613 1.00 91.38 91 VAL A CA 1
ATOM 758 C C . VAL A 1 91 ? -7.137 1.108 10.764 1.00 91.38 91 VAL A C 1
ATOM 760 O O . VAL A 1 91 ? -7.418 2.267 11.081 1.00 91.38 91 VAL A O 1
ATOM 763 N N . ILE A 1 92 ? -6.373 0.831 9.709 1.00 89.62 92 ILE A N 1
ATOM 764 C CA . ILE A 1 92 ? -5.859 1.863 8.805 1.00 89.62 92 ILE A CA 1
ATOM 765 C C . ILE A 1 92 ? -7.003 2.441 7.969 1.00 89.62 92 ILE A C 1
ATOM 767 O O . ILE A 1 92 ? -7.162 3.658 7.923 1.00 89.62 92 ILE A O 1
ATOM 771 N N . ASP A 1 93 ? -7.830 1.584 7.374 1.00 88.50 93 ASP A N 1
ATOM 772 C CA . ASP A 1 93 ? -8.933 1.971 6.497 1.00 88.50 93 ASP A CA 1
ATOM 773 C C . ASP A 1 93 ? -9.956 2.847 7.231 1.00 88.50 93 ASP A C 1
ATOM 775 O O . ASP A 1 93 ? -10.235 3.969 6.811 1.00 88.50 93 ASP A O 1
ATOM 779 N N . GLY A 1 94 ? -10.414 2.426 8.415 1.00 88.75 94 GLY A N 1
ATOM 780 C CA . GLY A 1 94 ? -11.308 3.256 9.220 1.00 88.75 94 GLY A CA 1
ATOM 781 C C . GLY A 1 94 ? -10.675 4.603 9.593 1.00 88.75 94 GLY A C 1
ATOM 782 O O . GLY A 1 94 ? -11.355 5.622 9.620 1.00 88.75 94 GLY A O 1
ATOM 783 N N . PHE A 1 95 ? -9.364 4.659 9.853 1.00 90.94 95 PHE A N 1
ATOM 784 C CA . PHE A 1 95 ? -8.699 5.930 10.147 1.00 90.94 95 PHE A CA 1
ATOM 785 C C . PHE A 1 95 ? -8.654 6.866 8.931 1.00 90.94 95 PHE A C 1
ATOM 787 O O . PHE A 1 95 ? -8.958 8.050 9.069 1.00 90.94 95 PHE A O 1
ATOM 794 N N . LEU A 1 96 ? -8.273 6.347 7.763 1.00 88.56 96 LEU A N 1
ATOM 795 C CA . LEU A 1 96 ? -8.118 7.139 6.541 1.00 88.56 96 LEU A CA 1
ATOM 796 C C . LEU A 1 96 ? -9.464 7.609 5.979 1.00 88.56 96 LEU A C 1
ATOM 798 O O . LEU A 1 96 ? -9.540 8.719 5.465 1.00 88.56 96 LEU A O 1
ATOM 802 N N . ASN A 1 97 ? -10.533 6.840 6.194 1.00 86.75 97 ASN A N 1
ATOM 803 C CA . ASN A 1 97 ? -11.909 7.236 5.877 1.00 86.75 97 ASN A CA 1
ATOM 804 C C . ASN A 1 97 ? -12.508 8.252 6.874 1.00 86.75 97 ASN A C 1
ATOM 806 O O . ASN A 1 97 ? -13.700 8.545 6.825 1.00 86.75 97 ASN A O 1
ATOM 810 N N . GLY A 1 98 ? -11.711 8.786 7.809 1.00 88.50 98 GLY A N 1
ATOM 811 C CA . GLY A 1 98 ? -12.156 9.810 8.757 1.00 88.50 98 GLY A CA 1
ATOM 812 C C . GLY A 1 98 ? -13.074 9.292 9.869 1.00 88.50 98 GLY A C 1
ATOM 813 O O . GLY A 1 98 ? -13.766 10.082 10.507 1.00 88.50 98 GLY A O 1
ATOM 814 N N . MET A 1 99 ? -13.087 7.981 10.128 1.00 90.69 99 MET A N 1
ATOM 815 C CA . MET A 1 99 ? -13.964 7.376 11.129 1.00 90.69 99 MET A CA 1
ATOM 816 C C . MET A 1 99 ? -13.632 7.859 12.545 1.00 90.69 99 MET A C 1
ATOM 818 O O . MET A 1 99 ? -12.484 7.759 13.008 1.00 90.69 99 MET A O 1
ATOM 822 N N . ASP A 1 100 ? -14.666 8.304 13.265 1.00 92.75 100 ASP A N 1
ATOM 823 C CA . ASP A 1 100 ? -14.549 8.644 14.680 1.00 92.75 100 ASP A CA 1
ATOM 824 C C . ASP A 1 100 ? -14.052 7.444 15.500 1.00 92.75 100 ASP A C 1
ATOM 826 O O . ASP A 1 100 ? -14.396 6.290 15.242 1.00 92.75 100 ASP A O 1
ATOM 830 N N . VAL A 1 101 ? -13.242 7.713 16.524 1.00 91.69 101 VAL A N 1
ATOM 831 C CA . VAL A 1 101 ? -12.600 6.662 17.320 1.00 91.69 101 VAL A CA 1
ATOM 832 C C . VAL A 1 101 ? -13.604 5.808 18.101 1.00 91.69 101 VAL A C 1
ATOM 834 O O . VAL A 1 101 ? -13.347 4.621 18.297 1.00 91.69 101 VAL A O 1
ATOM 837 N N . ARG A 1 102 ? -14.749 6.366 18.525 1.00 93.44 102 ARG A N 1
ATOM 838 C CA . ARG A 1 102 ? -15.796 5.607 19.228 1.00 93.44 102 ARG A CA 1
ATOM 839 C C . ARG A 1 102 ? -16.506 4.671 18.263 1.00 93.44 102 ARG A C 1
ATOM 841 O O . ARG A 1 102 ? -16.711 3.504 18.584 1.00 93.44 102 ARG A O 1
ATOM 848 N N . HIS A 1 103 ? -16.807 5.164 17.063 1.00 93.44 103 HIS A N 1
ATOM 849 C CA . HIS A 1 103 ? -17.394 4.345 16.008 1.00 93.44 103 HIS A CA 1
ATOM 850 C C . HIS A 1 103 ? -16.438 3.224 15.576 1.00 93.44 103 HIS A C 1
ATOM 852 O O . HIS A 1 103 ? -16.825 2.062 15.519 1.00 93.44 103 HIS A O 1
ATOM 858 N N . HIS A 1 104 ? -15.157 3.547 15.403 1.00 93.75 104 HIS A N 1
ATOM 859 C CA . HIS A 1 104 ? -14.103 2.593 15.060 1.00 93.75 104 HIS A CA 1
ATOM 860 C C . HIS A 1 104 ? -13.917 1.518 16.149 1.00 93.75 104 HIS A C 1
ATOM 862 O O . HIS A 1 104 ? -13.820 0.328 15.857 1.00 93.75 104 HIS A O 1
ATOM 868 N N . SER A 1 105 ? -13.922 1.927 17.419 1.00 94.62 105 SER A N 1
ATOM 869 C CA . SER A 1 105 ? -13.899 1.029 18.580 1.00 94.62 105 SER A CA 1
ATOM 870 C C . SER A 1 105 ? -15.084 0.058 18.574 1.00 94.62 105 SER A C 1
ATOM 872 O O . SER A 1 105 ? -14.877 -1.144 18.737 1.00 94.62 105 SER A O 1
ATOM 874 N N . SER A 1 106 ? -16.297 0.559 18.314 1.00 94.00 106 SER A N 1
ATOM 875 C CA . SER A 1 106 ? -17.508 -0.262 18.215 1.00 94.00 106 SER A CA 1
ATOM 876 C C . SER A 1 106 ? -17.456 -1.238 17.040 1.00 94.00 106 SER A C 1
ATOM 878 O O . SER A 1 106 ? -17.812 -2.399 17.208 1.00 94.00 106 SER A O 1
ATOM 880 N N . LEU A 1 107 ? -16.995 -0.791 15.868 1.00 91.00 107 LEU A N 1
ATOM 881 C CA . LEU A 1 107 ? -16.922 -1.611 14.656 1.00 91.00 107 LEU A CA 1
ATOM 882 C C . LEU A 1 107 ? -15.955 -2.789 14.827 1.00 91.00 107 LEU A C 1
ATOM 884 O O . LEU A 1 107 ? -16.239 -3.906 14.408 1.00 91.00 107 LEU A O 1
ATOM 888 N N . LEU A 1 108 ? -14.807 -2.536 15.457 1.00 90.31 108 LEU A N 1
ATOM 889 C CA . LEU A 1 108 ? -13.782 -3.551 15.692 1.00 90.31 108 LEU A CA 1
ATOM 890 C C . LEU A 1 108 ? -14.034 -4.395 16.951 1.00 90.31 108 LEU A C 1
ATOM 892 O O . LEU A 1 108 ? -13.310 -5.366 17.171 1.00 90.31 108 LEU A O 1
ATOM 896 N N . GLY A 1 109 ? -15.008 -4.027 17.790 1.00 92.00 109 GLY A N 1
ATOM 897 C CA . GLY A 1 109 ? -15.298 -4.721 19.047 1.00 92.00 109 GLY A CA 1
ATOM 898 C C . GLY A 1 109 ? -14.161 -4.634 20.074 1.00 92.00 109 GLY A C 1
ATOM 899 O O . GLY A 1 109 ? -13.948 -5.570 20.841 1.00 92.00 109 GLY A O 1
ATOM 900 N N . ILE A 1 110 ? -13.397 -3.537 20.080 1.00 93.38 110 ILE A N 1
ATOM 901 C CA . ILE A 1 110 ? -12.240 -3.337 20.971 1.00 93.38 110 ILE A CA 1
ATOM 902 C C . ILE A 1 110 ? -12.344 -2.017 21.723 1.00 93.38 110 ILE A C 1
ATOM 904 O O . ILE A 1 110 ? -13.023 -1.096 21.284 1.00 93.38 110 ILE A O 1
ATOM 908 N N . GLN A 1 111 ? -11.623 -1.879 22.835 1.00 94.38 111 GLN A N 1
ATOM 909 C CA . GLN A 1 111 ? -11.604 -0.634 23.604 1.00 94.38 111 GLN A CA 1
ATOM 910 C C . GLN A 1 111 ? -10.938 0.511 22.827 1.00 94.38 111 GLN A C 1
ATOM 912 O O . GLN A 1 111 ? -9.963 0.310 22.103 1.00 94.38 111 GLN A O 1
ATOM 917 N N . ILE A 1 112 ? -11.394 1.744 23.065 1.00 93.62 112 ILE A N 1
ATOM 918 C CA . ILE A 1 112 ? -10.836 2.968 22.460 1.00 93.62 112 ILE A CA 1
ATOM 919 C C . ILE A 1 112 ? -9.313 3.063 22.658 1.00 93.62 112 ILE A C 1
ATOM 921 O O . ILE A 1 112 ? -8.581 3.385 21.723 1.00 93.62 112 ILE A O 1
ATOM 925 N N . ARG A 1 113 ? -8.810 2.738 23.859 1.00 94.38 113 ARG A N 1
ATOM 926 C CA . ARG A 1 113 ? -7.361 2.717 24.143 1.00 94.38 113 ARG A CA 1
ATOM 927 C C . ARG A 1 113 ? -6.617 1.746 23.219 1.00 94.38 113 ARG A C 1
ATOM 929 O O . ARG A 1 113 ? -5.564 2.090 22.685 1.00 94.38 113 ARG A O 1
ATOM 936 N N . THR A 1 114 ? -7.201 0.578 22.970 1.00 92.56 114 THR A N 1
ATOM 937 C CA . THR A 1 114 ? -6.670 -0.444 22.064 1.00 92.56 114 THR A CA 1
ATOM 938 C C . THR A 1 114 ? -6.665 0.034 20.610 1.00 92.56 114 THR A C 1
ATOM 940 O O . THR A 1 114 ? -5.700 -0.227 19.898 1.00 92.56 114 THR A O 1
ATOM 943 N N . VAL A 1 115 ? -7.665 0.814 20.174 1.00 92.94 115 VAL A N 1
ATOM 944 C CA . VAL A 1 115 ? -7.669 1.441 18.834 1.00 92.94 115 VAL A CA 1
ATOM 945 C C . VAL A 1 115 ? -6.459 2.364 18.659 1.00 92.94 115 VAL A C 1
ATOM 947 O O . VAL A 1 115 ? -5.748 2.262 17.660 1.00 92.94 115 VAL A O 1
ATOM 950 N N . TYR A 1 116 ? -6.177 3.243 19.628 1.00 93.12 116 TYR A N 1
ATOM 951 C CA . TYR A 1 116 ? -5.002 4.122 19.562 1.00 93.12 116 TYR A CA 1
ATOM 952 C C . TYR A 1 116 ? -3.689 3.337 19.533 1.00 93.12 116 TYR A C 1
ATOM 954 O O . TYR A 1 116 ? -2.794 3.668 18.749 1.00 93.12 116 TYR A O 1
ATOM 962 N N . GLN A 1 117 ? -3.588 2.272 20.332 1.00 93.19 117 GLN A N 1
ATOM 963 C CA . GLN A 1 117 ? -2.418 1.399 20.321 1.00 93.19 117 GLN A CA 1
ATOM 964 C C . GLN A 1 117 ? -2.245 0.705 18.964 1.00 93.19 117 GLN A C 1
ATOM 966 O O . GLN A 1 117 ? -1.143 0.709 18.417 1.00 93.19 117 GLN A O 1
ATOM 971 N N . HIS A 1 118 ? -3.320 0.172 18.373 1.00 92.06 118 HIS A N 1
ATOM 972 C CA . HIS A 1 118 ? -3.257 -0.427 17.041 1.00 92.06 118 HIS A CA 1
ATOM 973 C C . HIS A 1 118 ? -2.852 0.586 15.975 1.00 92.06 118 HIS A C 1
ATOM 975 O O . HIS A 1 118 ? -1.996 0.265 15.157 1.00 92.06 118 HIS A O 1
ATOM 981 N N . ARG A 1 119 ? -3.376 1.819 16.004 1.00 92.69 119 ARG A N 1
ATOM 982 C CA . ARG A 1 119 ? -2.961 2.879 15.067 1.00 92.69 119 ARG A CA 1
ATOM 983 C C . ARG A 1 119 ? -1.459 3.164 15.159 1.00 92.69 119 ARG A C 1
ATOM 985 O O . ARG A 1 119 ? -0.800 3.285 14.129 1.00 92.69 119 ARG A O 1
ATOM 992 N N . LYS A 1 120 ? -0.907 3.228 16.377 1.00 92.12 120 LYS A N 1
ATOM 993 C CA . LYS A 1 120 ? 0.537 3.408 16.611 1.00 92.12 120 LYS A CA 1
ATOM 994 C C . LYS A 1 120 ? 1.350 2.221 16.089 1.00 92.12 120 LYS A C 1
ATOM 996 O O . LYS A 1 120 ? 2.342 2.422 15.397 1.00 92.12 120 LYS A O 1
ATOM 1001 N N . ASN A 1 121 ? 0.911 0.996 16.373 1.00 90.75 121 ASN A N 1
ATOM 1002 C CA . ASN A 1 121 ? 1.574 -0.216 15.893 1.00 90.75 121 ASN A CA 1
ATOM 1003 C C . ASN A 1 121 ? 1.566 -0.288 14.357 1.00 90.75 121 ASN A C 1
ATOM 1005 O O . ASN A 1 121 ? 2.602 -0.559 13.758 1.00 90.75 121 ASN A O 1
ATOM 1009 N N . CYS A 1 122 ? 0.435 0.038 13.721 1.00 90.50 122 CYS A N 1
ATOM 1010 C CA . CYS A 1 122 ? 0.314 0.108 12.265 1.00 90.50 122 CYS A CA 1
ATOM 1011 C C . CYS A 1 122 ? 1.259 1.163 11.675 1.00 90.50 122 CYS A C 1
ATOM 1013 O O . CYS A 1 122 ? 1.960 0.875 10.712 1.00 90.50 122 CYS A O 1
ATOM 1015 N N . ALA A 1 123 ? 1.333 2.360 12.269 1.00 88.69 123 ALA A N 1
ATOM 1016 C CA . ALA A 1 123 ? 2.249 3.410 11.819 1.00 88.69 123 ALA A CA 1
ATOM 1017 C C . ALA A 1 123 ? 3.717 2.951 11.864 1.00 88.69 123 ALA A C 1
ATOM 1019 O O . ALA A 1 123 ? 4.429 3.067 10.867 1.00 88.69 123 ALA A O 1
ATOM 1020 N N . ASN A 1 124 ? 4.135 2.344 12.980 1.00 87.88 124 ASN A N 1
ATOM 1021 C CA . ASN A 1 124 ? 5.485 1.801 13.135 1.00 87.88 124 ASN A CA 1
ATOM 1022 C C . ASN A 1 124 ? 5.786 0.719 12.089 1.00 87.88 124 ASN A C 1
ATOM 1024 O O . ASN A 1 124 ? 6.839 0.746 11.453 1.00 87.88 124 ASN A O 1
ATOM 1028 N N . LYS A 1 125 ? 4.837 -0.197 11.872 1.00 86.12 125 LYS A N 1
ATOM 1029 C CA . LYS A 1 125 ? 4.946 -1.281 10.889 1.00 86.12 125 LYS A CA 1
ATOM 1030 C C . LYS A 1 125 ? 5.085 -0.743 9.458 1.00 86.12 125 LYS A C 1
ATOM 1032 O O . LYS A 1 125 ? 5.940 -1.194 8.698 1.00 86.12 125 LYS A O 1
ATOM 1037 N N . LEU A 1 126 ? 4.336 0.308 9.126 1.00 83.06 126 LEU A N 1
ATOM 1038 C CA . LEU A 1 126 ? 4.419 1.025 7.849 1.00 83.06 126 LEU A CA 1
ATOM 1039 C C . LEU A 1 126 ? 5.645 1.952 7.730 1.00 83.06 126 LEU A C 1
ATOM 1041 O O . LEU A 1 126 ? 5.906 2.480 6.652 1.00 83.06 126 LEU A O 1
ATOM 1045 N N . GLY A 1 127 ? 6.420 2.152 8.801 1.00 83.31 127 GLY A N 1
ATOM 1046 C CA . GLY A 1 127 ? 7.601 3.023 8.794 1.00 83.31 127 GLY A CA 1
ATOM 1047 C C . GLY A 1 127 ? 7.281 4.518 8.771 1.00 83.31 127 GLY A C 1
ATOM 1048 O O . GLY A 1 127 ? 8.116 5.318 8.351 1.00 83.31 127 GLY A O 1
ATOM 1049 N N . VAL A 1 128 ? 6.082 4.907 9.206 1.00 85.62 128 VAL A N 1
ATOM 1050 C CA . VAL A 1 128 ? 5.645 6.307 9.313 1.00 85.62 128 VAL A CA 1
ATOM 1051 C C . VAL A 1 128 ? 5.550 6.729 10.779 1.00 85.62 128 VAL A C 1
ATOM 1053 O O . VAL A 1 128 ? 5.352 5.896 11.660 1.00 85.62 128 VAL A O 1
ATOM 1056 N N . ARG A 1 129 ? 5.684 8.031 11.076 1.00 84.62 129 ARG A N 1
ATOM 1057 C CA . ARG A 1 129 ? 5.636 8.513 12.472 1.00 84.62 129 ARG A CA 1
ATOM 1058 C C . ARG A 1 129 ? 4.224 8.419 13.038 1.00 84.62 129 ARG A C 1
ATOM 1060 O O . ARG A 1 129 ? 4.038 8.215 14.234 1.00 84.62 129 ARG A O 1
ATOM 1067 N N . ASN A 1 130 ? 3.228 8.619 12.183 1.00 86.44 130 ASN A N 1
ATOM 1068 C CA . ASN A 1 130 ? 1.817 8.526 12.521 1.00 86.44 130 ASN A CA 1
ATOM 1069 C C . ASN A 1 130 ? 0.995 8.200 11.260 1.00 86.44 130 ASN A C 1
ATOM 1071 O O . ASN A 1 130 ? 1.451 8.429 10.144 1.00 86.44 130 ASN A O 1
ATOM 1075 N N . LEU A 1 131 ? -0.240 7.714 11.4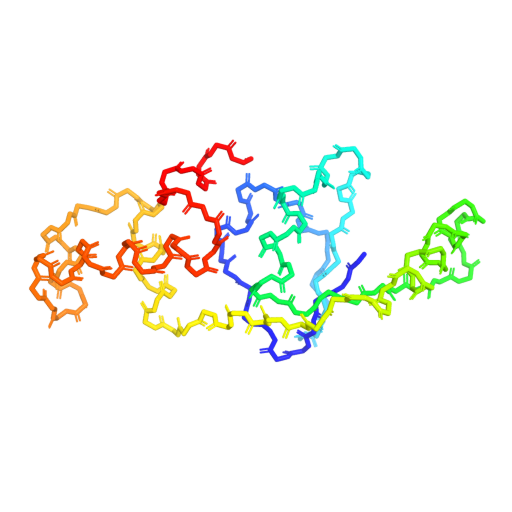23 1.00 86.94 131 LEU A N 1
ATOM 1076 C CA . LEU A 1 131 ? -1.095 7.389 10.272 1.00 86.94 131 LEU A CA 1
ATOM 1077 C C . LEU A 1 131 ? -1.557 8.621 9.471 1.00 86.94 131 LEU A C 1
ATOM 1079 O O . LEU A 1 131 ? -1.906 8.466 8.307 1.00 86.94 131 LEU A O 1
ATOM 1083 N N . LYS A 1 132 ? -1.535 9.845 10.031 1.00 86.88 132 LYS A N 1
ATOM 1084 C CA . LYS A 1 132 ? -1.834 11.067 9.250 1.00 86.88 132 LYS A CA 1
ATOM 1085 C C . LYS A 1 132 ? -0.770 11.329 8.191 1.00 86.88 132 LYS A C 1
ATOM 1087 O O . LYS A 1 132 ? -1.076 11.964 7.190 1.00 86.88 132 LYS A O 1
ATOM 1092 N N . ASP A 1 133 ? 0.454 10.843 8.389 1.00 84.50 133 ASP A N 1
ATOM 1093 C CA . ASP A 1 133 ? 1.514 10.968 7.392 1.00 84.50 133 ASP A CA 1
ATOM 1094 C C . ASP A 1 133 ? 1.147 10.254 6.084 1.00 84.50 133 ASP A C 1
ATOM 1096 O O . ASP A 1 133 ? 1.625 10.672 5.037 1.00 84.50 133 ASP A O 1
ATOM 1100 N N . LEU A 1 134 ? 0.279 9.232 6.128 1.00 81.75 134 LEU A N 1
ATOM 1101 C CA . LEU A 1 134 ? -0.210 8.538 4.932 1.00 81.75 134 LEU A CA 1
ATOM 1102 C C . LEU A 1 134 ? -1.103 9.427 4.055 1.00 81.75 134 LEU A C 1
ATOM 1104 O O . LEU A 1 134 ? -1.127 9.246 2.847 1.00 81.75 134 LEU A O 1
ATOM 1108 N N . LEU A 1 135 ? -1.798 10.407 4.646 1.00 78.81 135 LEU A N 1
ATOM 1109 C CA . LEU A 1 135 ? -2.631 11.379 3.921 1.00 78.81 135 LEU A CA 1
ATOM 1110 C C . LEU A 1 135 ? -1.805 12.482 3.240 1.00 78.81 135 LEU A C 1
ATOM 1112 O O . LEU A 1 135 ? -2.358 13.324 2.543 1.00 78.81 135 LEU A O 1
ATOM 1116 N N . ARG A 1 136 ? -0.497 12.536 3.514 1.00 77.00 136 ARG A N 1
ATOM 1117 C CA . ARG A 1 136 ? 0.432 13.564 3.021 1.00 77.00 136 ARG A CA 1
ATOM 1118 C C . ARG A 1 136 ? 1.462 12.993 2.038 1.00 77.00 136 ARG A C 1
ATOM 1120 O O . ARG A 1 136 ? 2.477 13.647 1.799 1.00 77.00 136 ARG A O 1
ATOM 1127 N N . LEU A 1 137 ? 1.253 11.758 1.580 1.00 66.81 137 LEU A N 1
ATOM 1128 C CA . LEU A 1 137 ? 2.083 11.082 0.580 1.00 66.81 137 LEU A CA 1
ATOM 1129 C C . LEU A 1 137 ? 1.667 11.496 -0.831 1.00 66.81 137 LEU A C 1
ATOM 1131 O O . LEU A 1 137 ? 0.454 11.629 -1.066 1.00 66.81 137 LEU A O 1
#

Foldseek 3Di:
DWFAQPADDAPLLVLQWDFDDDDPRGITDTDPPPVSCDPLVVLLCLQRTDDDDDDDPPDDPVVVVVVVVVVVVVVPDDRNNLHQDPLLSLLLVCVVVVHDLVRSCVVSVHDSVVSVVSQCVSCVSSVHRGSVVSNVD

Sequence (137 aa):
MCLGYDDFFPCWFSLFLTLVRKTNGNVLVFTDNQDLLDSRKRSLLNRVCDMEFVLDVSMPVSYIAFVLRRYLERKRSERENCRITLREHAVIDGFLNGMDVRHHSSLLGIQIRTVYQHRKNCANKLGVRNLKDLLRL

Radius of gyration: 16.9 Å; chains: 1; bounding box: 39×27×51 Å

Secondary structure (DSSP, 8-state):
-EE-TT----GGGGGT--EEEEETTTEEEE---TTTS-HHHHHHHHHHS-EE----TTS-HHHHHHHHHHHHHGGG---------HHHHHHHHHHHTT--HHHHHHHHTS-HHHHHHHHHHHHHHHT-SSGGGGGG-

pLDDT: mean 74.99, std 13.54, range [48.31, 94.62]